Protein AF-A0A7C5ZFW2-F1 (afdb_monomer_lite)

Sequence (135 aa):
MTKGKEITLGVRFKGGATTVLTVPVPHPYWELHRLDPAVMQEIDRLLEHHTEAEIAAMLNARGLRTGYDLTFNAVGIQHALRRHGIKSRWQRLRECGLLTIEEMATLLHTSQTMIWYWRCHGVLQGEAYGARQFL

Radius of gyration: 24.36 Å; chains: 1; bounding box: 57×34×68 Å

Structure (mmCIF, N/CA/C/O backbone):
data_AF-A0A7C5ZFW2-F1
#
_entry.id   AF-A0A7C5ZFW2-F1
#
loop_
_atom_site.group_PDB
_atom_site.id
_atom_site.type_symbol
_atom_site.label_atom_id
_atom_site.label_alt_id
_atom_site.label_comp_id
_atom_site.label_asym_id
_atom_site.label_entity_id
_atom_site.label_seq_id
_atom_site.pdbx_PDB_ins_code
_atom_site.Cartn_x
_atom_site.Cartn_y
_atom_site.Cartn_z
_atom_site.occupancy
_atom_site.B_iso_or_equiv
_atom_site.auth_seq_id
_atom_site.auth_comp_id
_atom_site.auth_asym_id
_atom_site.auth_atom_id
_atom_site.pdbx_PDB_model_num
ATOM 1 N N . MET A 1 1 ? 0.965 -1.704 42.145 1.00 33.09 1 MET A N 1
ATOM 2 C CA . MET A 1 1 ? 0.107 -0.524 42.389 1.00 33.09 1 MET A CA 1
ATOM 3 C C . MET A 1 1 ? -0.997 -0.509 41.341 1.00 33.09 1 MET A C 1
ATOM 5 O O . MET A 1 1 ? -0.729 -0.236 40.178 1.00 33.09 1 MET A O 1
ATOM 9 N N . THR A 1 2 ? -2.204 -0.919 41.721 1.00 33.91 2 THR A N 1
ATOM 10 C CA . THR A 1 2 ? -3.346 -1.147 40.823 1.00 33.91 2 THR A CA 1
ATOM 11 C C . THR A 1 2 ? -4.080 0.180 40.604 1.00 33.91 2 THR A C 1
ATOM 13 O O . THR A 1 2 ? -4.643 0.733 41.542 1.00 33.91 2 THR A O 1
ATOM 16 N N . LYS A 1 3 ? -4.023 0.742 39.390 1.00 38.16 3 LYS A N 1
ATOM 17 C CA . LYS A 1 3 ? -4.716 1.996 39.041 1.00 38.16 3 LYS A CA 1
ATOM 18 C C . LYS A 1 3 ? -6.212 1.701 38.849 1.00 38.16 3 LYS A C 1
ATOM 20 O O . LYS A 1 3 ? -6.574 1.006 37.902 1.00 38.16 3 LYS A O 1
ATOM 25 N N . GLY A 1 4 ? -7.053 2.190 39.763 1.00 41.06 4 GLY A N 1
ATOM 26 C CA . GLY A 1 4 ? -8.516 2.077 39.698 1.00 41.06 4 GLY A CA 1
ATOM 27 C C . GLY A 1 4 ? -9.089 2.778 38.460 1.00 41.06 4 GLY A C 1
ATOM 28 O O . GLY A 1 4 ? -8.669 3.883 38.124 1.00 41.06 4 GLY A O 1
ATOM 29 N N . LYS A 1 5 ? -10.003 2.095 37.760 1.00 46.56 5 LYS A N 1
ATOM 30 C CA . LYS A 1 5 ? -10.537 2.409 36.420 1.00 46.56 5 LYS A CA 1
ATOM 31 C C . LYS A 1 5 ? -11.925 3.081 36.451 1.00 46.56 5 LYS A C 1
ATOM 33 O O . LYS A 1 5 ? -12.775 2.748 35.630 1.00 46.56 5 LYS A O 1
ATOM 38 N N . GLU A 1 6 ? -12.197 4.005 37.368 1.00 39.81 6 GLU A N 1
ATOM 39 C CA . GLU A 1 6 ? -13.552 4.573 37.498 1.00 39.81 6 GLU A CA 1
ATOM 40 C C . GLU A 1 6 ? -13.532 6.099 37.613 1.00 39.81 6 GLU A C 1
ATOM 42 O O . GLU A 1 6 ? -12.751 6.663 38.379 1.00 39.81 6 GLU A O 1
ATOM 47 N N . ILE A 1 7 ? -14.381 6.764 36.819 1.00 46.53 7 ILE A N 1
ATOM 48 C CA . ILE A 1 7 ? -14.629 8.207 36.895 1.00 46.53 7 ILE A CA 1
ATOM 49 C C . ILE A 1 7 ? -16.046 8.395 37.435 1.00 46.53 7 ILE A C 1
ATOM 51 O O . ILE A 1 7 ? -17.026 7.931 36.849 1.00 46.53 7 ILE A O 1
ATOM 55 N N . THR A 1 8 ? -16.150 9.098 38.556 1.00 42.78 8 THR A N 1
ATOM 56 C CA . THR A 1 8 ? -17.425 9.436 39.190 1.00 42.78 8 THR A CA 1
ATOM 57 C C . THR A 1 8 ? -17.919 10.775 38.647 1.00 42.78 8 THR A C 1
ATOM 59 O O . THR A 1 8 ? -17.304 11.812 38.894 1.00 42.78 8 THR A O 1
ATOM 62 N N . LEU A 1 9 ? -19.025 10.772 37.901 1.00 37.91 9 LEU A N 1
ATOM 63 C CA . LEU A 1 9 ? -19.656 11.973 37.351 1.00 37.91 9 LEU A CA 1
ATOM 64 C C . LEU A 1 9 ? -20.849 12.382 38.225 1.00 37.91 9 LEU A C 1
ATOM 66 O O . LEU A 1 9 ? -21.802 11.625 38.381 1.00 37.91 9 LEU A O 1
ATOM 70 N N . GLY A 1 10 ? -20.819 13.590 38.791 1.00 40.03 10 GLY A N 1
ATOM 71 C CA . GLY A 1 10 ? -21.962 14.176 39.497 1.00 40.03 10 GLY A CA 1
ATOM 72 C C . GLY A 1 10 ? -22.781 15.068 38.565 1.00 40.03 10 GLY A C 1
ATOM 73 O O . GLY A 1 10 ? -22.317 16.138 38.180 1.00 40.03 10 GLY A O 1
ATOM 74 N N . VAL A 1 11 ? -23.999 14.655 38.212 1.00 49.03 11 VAL A N 1
ATOM 75 C CA . VAL A 1 11 ? -24.925 15.443 37.385 1.00 49.03 11 VAL A CA 1
ATOM 76 C C . VAL A 1 11 ? -25.943 16.129 38.293 1.00 49.03 11 VAL A C 1
ATOM 78 O O . VAL A 1 11 ? -26.731 15.468 38.969 1.00 49.03 11 VAL A O 1
ATOM 81 N N . ARG A 1 12 ? -25.940 17.468 38.314 1.00 43.41 12 ARG A N 1
ATOM 82 C CA . ARG A 1 12 ? -26.914 18.281 39.058 1.00 43.41 12 ARG A CA 1
ATOM 83 C C . ARG A 1 12 ? -27.974 18.829 38.110 1.00 43.41 12 ARG A C 1
ATOM 85 O O . ARG A 1 12 ? -27.672 19.627 37.226 1.00 43.41 12 ARG A O 1
ATOM 92 N N . PHE A 1 13 ? -29.224 18.437 38.323 1.00 43.22 13 PHE A N 1
ATOM 93 C CA . PHE A 1 13 ? -30.363 18.921 37.547 1.00 43.22 13 PHE A CA 1
ATOM 94 C C . PHE A 1 13 ? -30.875 20.262 38.094 1.00 43.22 13 PHE A C 1
ATOM 96 O O . PHE A 1 13 ? -30.770 20.549 39.290 1.00 43.22 13 PHE A O 1
ATOM 103 N N . LYS A 1 14 ? -31.480 21.091 37.229 1.00 49.41 14 LYS A N 1
ATOM 104 C CA . LYS A 1 14 ? -32.011 22.425 37.588 1.00 49.41 14 LYS A CA 1
ATOM 105 C C . LYS A 1 14 ? -33.104 22.404 38.676 1.00 49.41 14 LYS A C 1
ATOM 107 O O . LYS A 1 14 ? -33.360 23.444 39.267 1.00 49.41 14 LYS A O 1
ATOM 112 N N . GLY A 1 15 ? -33.688 21.238 38.978 1.00 62.50 15 GLY A N 1
ATOM 113 C CA . GLY A 1 15 ? -34.645 21.016 40.073 1.00 62.50 15 GLY A CA 1
ATOM 114 C C . GLY A 1 15 ? -34.032 20.615 41.426 1.00 62.50 15 GLY A C 1
ATOM 115 O O . GLY A 1 15 ? -34.768 20.238 42.327 1.00 62.50 15 GLY A O 1
ATOM 116 N N . GLY A 1 16 ? -32.702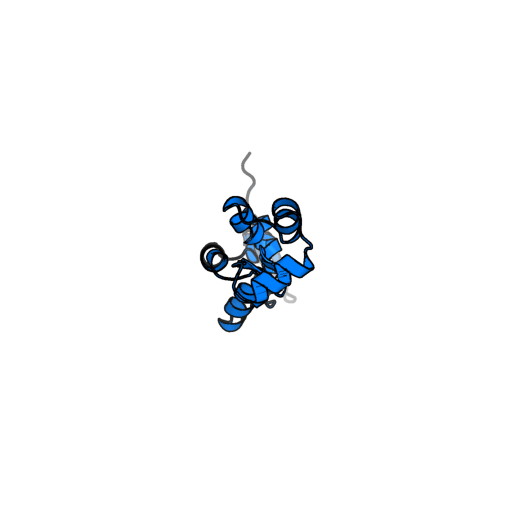 20.648 41.583 1.00 49.69 16 GLY A N 1
ATOM 117 C CA . GLY A 1 16 ? -32.023 20.395 42.865 1.00 49.69 16 GLY A CA 1
ATOM 118 C C . GLY A 1 16 ? -31.615 18.940 43.131 1.00 49.69 16 GLY A C 1
ATOM 119 O O . GLY A 1 16 ? -30.800 18.700 44.019 1.00 49.69 16 GLY A O 1
ATOM 120 N N . ALA A 1 17 ? -32.088 17.980 42.333 1.00 41.56 17 ALA A N 1
ATOM 121 C CA . ALA A 1 17 ? -31.625 16.596 42.397 1.00 41.56 17 ALA A CA 1
ATOM 122 C C . ALA A 1 17 ? -30.192 16.470 41.848 1.00 41.56 17 ALA A C 1
ATOM 124 O O . ALA A 1 17 ? -29.882 16.980 40.767 1.00 41.56 17 ALA A O 1
ATOM 125 N N . THR A 1 18 ? -29.321 15.788 42.594 1.00 41.56 18 THR A N 1
ATOM 126 C CA . THR A 1 18 ? -27.960 15.446 42.156 1.00 41.56 18 THR A CA 1
ATOM 127 C C . THR A 1 18 ? -27.856 13.934 42.037 1.00 41.56 18 THR A C 1
ATOM 129 O O . THR A 1 18 ? -28.049 13.225 43.022 1.00 41.56 18 THR A O 1
ATOM 132 N N . THR A 1 19 ? -27.557 13.443 40.838 1.00 42.66 19 THR A N 1
ATOM 133 C CA . THR A 1 19 ? -27.344 12.021 40.563 1.00 42.66 19 THR A CA 1
ATOM 134 C C . THR A 1 19 ? -25.860 11.791 40.339 1.00 42.66 19 THR A C 1
ATOM 136 O O . THR A 1 19 ? -25.239 12.454 39.510 1.00 42.66 19 THR A O 1
ATOM 139 N N . VAL A 1 20 ? -25.286 10.854 41.087 1.00 44.09 20 VAL A N 1
ATOM 140 C CA . VAL A 1 20 ? -23.897 10.431 40.920 1.00 44.09 20 VAL A CA 1
ATOM 141 C C . VAL A 1 20 ? -23.891 9.185 40.041 1.00 44.09 20 VAL A C 1
ATOM 143 O O . VAL A 1 20 ? -24.476 8.169 40.408 1.00 44.09 20 VAL A O 1
ATOM 146 N N . LEU A 1 21 ? -23.274 9.284 38.867 1.00 40.72 21 LEU A N 1
ATOM 147 C CA . LEU A 1 21 ? -23.142 8.209 37.893 1.00 40.72 21 LEU A CA 1
ATOM 148 C C . LEU A 1 21 ? -21.667 7.798 37.818 1.00 40.72 21 LEU A C 1
ATOM 150 O O . LEU A 1 21 ? -20.812 8.590 37.419 1.00 40.72 21 LEU A O 1
ATOM 154 N N . THR A 1 22 ? -21.362 6.561 38.198 1.00 38.34 22 THR A N 1
ATOM 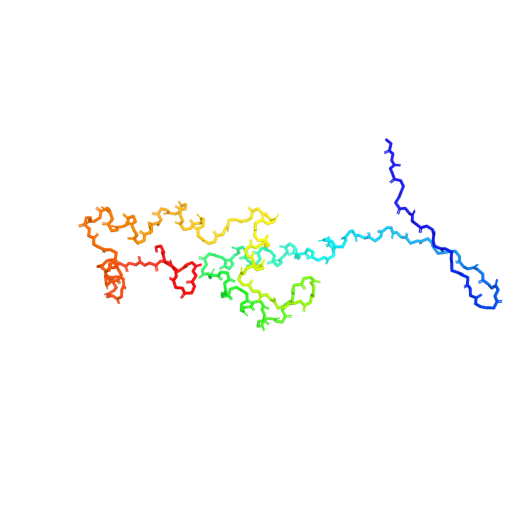155 C CA . THR A 1 22 ? -20.025 5.982 38.016 1.00 38.34 22 THR A CA 1
ATOM 156 C C . THR A 1 22 ? -19.946 5.407 36.608 1.00 38.34 22 THR A C 1
ATOM 158 O O . THR A 1 22 ? -20.674 4.471 36.282 1.00 38.34 22 THR A O 1
ATOM 161 N N . VAL A 1 23 ? -19.097 5.985 35.758 1.00 45.00 23 VAL A N 1
ATOM 162 C CA . VAL A 1 23 ? -18.909 5.542 34.369 1.00 45.00 23 VAL A CA 1
ATOM 163 C C . VAL A 1 23 ? -17.491 4.978 34.232 1.00 45.00 23 VAL A C 1
ATOM 165 O O . VAL A 1 23 ? -16.541 5.598 34.728 1.00 45.00 23 VAL A O 1
ATOM 168 N N . PRO A 1 24 ? -17.305 3.807 33.589 1.00 42.53 24 PRO A N 1
ATOM 169 C CA . PRO A 1 24 ? -15.968 3.304 33.299 1.00 42.53 24 PRO A CA 1
ATOM 170 C C . PRO A 1 24 ? -15.223 4.304 32.409 1.00 42.53 24 PRO A C 1
ATOM 172 O O . PRO A 1 24 ? -15.825 4.950 31.551 1.00 42.53 24 PRO A O 1
ATOM 175 N N . VAL A 1 25 ? -13.910 4.442 32.619 1.00 48.03 25 VAL A N 1
ATOM 176 C CA . VAL A 1 25 ? -13.067 5.351 31.824 1.00 48.03 25 VAL A CA 1
ATOM 177 C C . VAL A 1 25 ? -13.305 5.072 30.332 1.00 48.03 25 VAL A C 1
ATOM 179 O O . VAL A 1 25 ? -13.139 3.922 29.914 1.00 48.03 25 VAL A O 1
ATOM 182 N N . PRO A 1 26 ? -13.697 6.075 29.523 1.00 45.25 26 PRO A N 1
ATOM 183 C CA . PRO A 1 26 ? -13.878 5.870 28.095 1.00 45.25 26 PRO A CA 1
ATOM 184 C C . PRO A 1 26 ? -12.562 5.381 27.489 1.00 45.25 26 PRO A C 1
ATOM 186 O O . PRO A 1 26 ? -11.496 5.932 27.779 1.00 45.25 26 PRO A O 1
ATOM 189 N N . HIS A 1 27 ? -12.642 4.326 26.674 1.00 48.00 27 HIS A N 1
ATOM 190 C CA . HIS A 1 27 ? -11.491 3.821 25.931 1.00 48.00 27 HIS A CA 1
ATOM 191 C C . HIS A 1 27 ? -10.845 4.990 25.182 1.00 48.00 27 HIS A C 1
ATOM 193 O O . HIS A 1 27 ? -11.565 5.853 24.661 1.00 48.00 27 HIS A O 1
ATOM 199 N N . PRO A 1 28 ? -9.507 5.077 25.158 1.00 54.59 28 PRO A N 1
ATOM 200 C CA . PRO A 1 28 ? -8.846 6.182 24.503 1.00 54.59 28 PRO A CA 1
ATOM 201 C C . PRO A 1 28 ? -9.326 6.289 23.053 1.00 54.59 28 PRO A C 1
ATOM 203 O O . PRO A 1 28 ? -9.499 5.291 22.364 1.00 54.59 28 PRO A O 1
ATOM 206 N N . TYR A 1 29 ? -9.535 7.520 22.593 1.00 44.16 29 TYR A N 1
ATOM 207 C CA . TYR A 1 29 ? -10.147 7.844 21.300 1.00 44.16 29 TYR A CA 1
ATOM 208 C C . TYR A 1 29 ? -9.549 7.056 20.112 1.00 44.16 29 TYR A C 1
ATOM 210 O O . TYR A 1 29 ? -10.259 6.636 19.209 1.00 44.16 29 TYR A O 1
ATOM 218 N N . TRP A 1 30 ? -8.248 6.752 20.146 1.00 48.25 30 TRP A N 1
ATOM 219 C CA . TRP A 1 30 ? -7.564 5.954 19.120 1.00 48.25 30 TRP A CA 1
ATOM 220 C C . TRP A 1 30 ? -7.921 4.456 19.113 1.00 48.25 30 TRP A C 1
ATOM 222 O O . TRP A 1 30 ? -7.688 3.789 18.109 1.00 48.25 30 TRP A O 1
ATOM 232 N N . GLU A 1 31 ? -8.431 3.913 20.218 1.00 55.78 31 GLU A N 1
ATOM 233 C CA . GLU A 1 31 ? -8.847 2.514 20.362 1.00 55.78 31 GLU A CA 1
ATOM 234 C C . GLU A 1 31 ? -10.264 2.303 19.816 1.00 55.78 31 GLU A C 1
ATOM 236 O O . GLU A 1 31 ? -10.524 1.284 19.185 1.00 55.78 31 GLU A O 1
ATOM 241 N N . LEU A 1 32 ? -11.129 3.320 19.934 1.00 46.38 32 LEU A N 1
ATOM 242 C CA . LEU A 1 32 ? -12.455 3.364 19.302 1.00 46.38 32 LEU A CA 1
ATOM 243 C C . LEU A 1 32 ? -12.379 3.470 17.770 1.00 46.38 32 LEU A C 1
ATOM 245 O O . LEU A 1 32 ? -13.266 2.992 17.072 1.00 46.38 32 LEU A O 1
ATOM 249 N N . HIS A 1 33 ? -11.312 4.080 17.247 1.00 54.06 33 HIS A N 1
ATOM 250 C CA . HIS A 1 33 ? -11.082 4.243 15.808 1.00 54.06 33 HIS A CA 1
ATOM 251 C C . HIS A 1 33 ? -10.104 3.217 15.219 1.00 54.06 33 HIS A C 1
ATOM 253 O O . HIS A 1 33 ? -9.681 3.346 14.065 1.00 54.06 33 HIS A O 1
ATOM 259 N N . ARG A 1 34 ? -9.718 2.207 16.005 1.00 64.81 34 ARG A N 1
ATOM 260 C CA . ARG A 1 34 ? -8.880 1.105 15.538 1.00 64.81 34 ARG A CA 1
ATOM 261 C C . ARG A 1 34 ? -9.700 0.251 14.573 1.00 64.81 34 ARG A C 1
ATOM 263 O O . ARG A 1 34 ? -10.812 -0.149 14.896 1.00 64.81 34 ARG A O 1
ATOM 270 N N . LEU A 1 35 ? -9.148 -0.017 13.390 1.00 66.81 35 LEU A N 1
ATOM 271 C CA . LEU A 1 35 ? -9.754 -0.964 12.457 1.00 66.81 35 LEU A CA 1
ATOM 272 C C . LEU A 1 35 ? -9.889 -2.318 13.149 1.00 66.81 35 LEU A C 1
ATOM 274 O O . LEU A 1 35 ? -8.935 -2.785 13.781 1.00 66.81 35 LEU A O 1
ATOM 278 N N . ASP A 1 36 ? -11.076 -2.912 13.033 1.00 70.19 36 ASP A N 1
ATOM 279 C CA . ASP A 1 36 ? -11.344 -4.253 13.537 1.00 70.19 36 ASP A CA 1
ATOM 280 C C . ASP A 1 36 ? -10.246 -5.201 13.014 1.00 70.19 36 ASP A C 1
ATOM 282 O O . ASP A 1 36 ? -9.946 -5.179 11.812 1.00 70.19 36 ASP A O 1
ATOM 286 N N . PRO A 1 37 ? -9.603 -6.004 13.881 1.00 70.81 37 PRO A N 1
ATOM 287 C CA . PRO A 1 37 ? -8.639 -7.014 13.461 1.00 70.81 37 PRO A CA 1
ATOM 288 C C . PRO A 1 37 ? -9.115 -7.878 12.283 1.00 70.81 37 PRO A C 1
ATOM 290 O O . PRO A 1 37 ? -8.301 -8.206 11.422 1.00 70.81 37 PRO A O 1
ATOM 293 N N . ALA A 1 38 ? -10.414 -8.182 12.189 1.00 70.31 38 ALA A N 1
ATOM 294 C CA . ALA A 1 38 ? -10.989 -8.915 11.063 1.00 70.31 38 ALA A CA 1
ATOM 295 C C . ALA A 1 38 ? -10.894 -8.134 9.739 1.00 70.31 38 ALA A C 1
ATOM 297 O O . ALA A 1 38 ? -10.556 -8.700 8.699 1.00 70.31 38 ALA A O 1
ATOM 298 N N . VAL A 1 39 ? -11.124 -6.816 9.771 1.00 73.25 39 VAL A N 1
ATOM 299 C CA . VAL A 1 39 ? -10.957 -5.940 8.599 1.00 73.25 39 VAL A CA 1
ATOM 300 C C . VAL A 1 39 ? -9.485 -5.857 8.206 1.00 73.25 39 VAL A C 1
ATOM 302 O O . VAL A 1 39 ? -9.166 -5.905 7.021 1.00 73.25 39 VAL A O 1
ATOM 305 N N . MET A 1 40 ? -8.576 -5.788 9.183 1.00 76.38 40 MET A N 1
ATOM 306 C CA . MET A 1 40 ? -7.137 -5.798 8.907 1.00 76.38 40 MET A CA 1
ATOM 307 C C . MET A 1 40 ? -6.667 -7.116 8.284 1.00 76.38 40 MET A C 1
ATOM 309 O O . MET A 1 40 ? -5.825 -7.080 7.394 1.00 76.38 40 MET A O 1
ATOM 313 N N . GLN A 1 41 ? -7.222 -8.256 8.699 1.00 77.56 41 GLN A N 1
ATOM 314 C CA . GLN A 1 41 ? -6.911 -9.559 8.109 1.00 77.56 41 GLN A CA 1
ATOM 315 C C . GLN A 1 41 ? -7.425 -9.679 6.666 1.00 77.56 41 GLN A C 1
ATOM 317 O O . GLN A 1 41 ? -6.736 -10.216 5.802 1.00 77.56 41 GLN A O 1
ATOM 322 N N . GLU A 1 42 ? -8.603 -9.131 6.368 1.00 79.38 42 GLU A N 1
ATOM 323 C CA . GLU A 1 42 ? -9.096 -9.079 4.987 1.00 79.38 42 GLU A CA 1
ATOM 324 C C . GLU A 1 42 ? -8.248 -8.131 4.123 1.00 79.38 42 GLU A C 1
ATOM 326 O O . GLU A 1 42 ? -7.920 -8.472 2.989 1.00 79.38 42 GLU A O 1
ATOM 331 N N . ILE A 1 43 ? -7.825 -6.974 4.650 1.00 80.38 43 ILE A N 1
ATOM 332 C CA . ILE A 1 43 ? -6.872 -6.087 3.959 1.00 80.38 43 ILE A CA 1
ATOM 333 C C . ILE A 1 43 ? -5.562 -6.832 3.666 1.00 80.38 43 ILE A C 1
ATOM 335 O O . ILE A 1 43 ? -5.033 -6.724 2.561 1.00 80.38 43 ILE A O 1
ATOM 339 N N . ASP A 1 44 ? -5.056 -7.597 4.634 1.00 81.94 44 ASP A N 1
ATOM 340 C CA . ASP A 1 44 ? -3.825 -8.378 4.510 1.00 81.94 44 ASP A CA 1
ATOM 341 C C . ASP A 1 44 ? -3.894 -9.403 3.370 1.00 81.94 44 ASP A C 1
ATOM 343 O O . ASP A 1 44 ? -2.955 -9.507 2.575 1.00 81.94 44 ASP A O 1
ATOM 347 N N . ARG A 1 45 ? -5.040 -10.084 3.236 1.00 82.75 45 ARG A N 1
ATOM 348 C CA . ARG A 1 45 ? -5.326 -11.013 2.136 1.00 82.75 45 ARG A CA 1
ATOM 349 C C . ARG A 1 45 ? -5.444 -10.298 0.793 1.00 82.75 45 ARG A C 1
ATOM 351 O O . ARG A 1 45 ? -4.896 -10.748 -0.207 1.00 82.75 45 ARG A O 1
ATOM 358 N N . LEU A 1 46 ? -6.148 -9.167 0.753 1.00 82.88 46 LEU A N 1
ATOM 359 C CA . LEU A 1 46 ? -6.342 -8.416 -0.488 1.00 82.88 46 LEU A CA 1
ATOM 360 C C . LEU A 1 46 ? -5.029 -7.824 -1.022 1.00 82.88 46 LEU A C 1
ATOM 362 O O . LEU A 1 46 ? -4.877 -7.709 -2.235 1.00 82.88 46 LEU A O 1
ATOM 366 N N . LEU A 1 47 ? -4.062 -7.507 -0.155 1.00 83.88 47 LEU A N 1
ATOM 367 C CA . LEU A 1 47 ? -2.749 -6.979 -0.552 1.00 83.88 47 LEU A CA 1
ATOM 368 C C . LEU A 1 47 ? -1.930 -7.919 -1.444 1.00 83.88 47 LEU A C 1
ATOM 370 O O . LEU A 1 47 ? -1.028 -7.446 -2.141 1.00 83.88 47 LEU A O 1
ATOM 374 N N . GLU A 1 48 ? -2.229 -9.221 -1.455 1.00 81.75 48 GLU A N 1
ATOM 375 C CA . GLU A 1 48 ? -1.558 -10.193 -2.329 1.00 81.75 48 GLU A CA 1
ATOM 376 C C . GLU A 1 48 ? -1.854 -9.950 -3.810 1.00 81.75 48 GLU A C 1
ATOM 378 O O . GLU A 1 48 ? -0.973 -10.125 -4.653 1.00 81.75 48 GLU A O 1
ATOM 383 N N . HIS A 1 49 ? -3.043 -9.439 -4.139 1.00 81.31 49 HIS A N 1
ATOM 384 C CA . HIS A 1 49 ? -3.479 -9.251 -5.530 1.00 81.31 49 HIS A CA 1
ATOM 385 C C . HIS A 1 49 ? -3.910 -7.825 -5.871 1.00 81.31 49 HIS A C 1
ATOM 387 O O . HIS A 1 49 ? -4.001 -7.488 -7.048 1.00 81.31 49 HIS A O 1
ATOM 393 N N . HIS A 1 50 ? -4.142 -6.981 -4.868 1.00 82.81 50 HIS A N 1
ATOM 394 C CA . HIS A 1 50 ? -4.677 -5.640 -5.052 1.00 82.81 50 HIS A CA 1
ATOM 395 C C . HIS A 1 50 ? -3.766 -4.576 -4.452 1.00 82.81 50 HIS A C 1
ATOM 397 O O . HIS A 1 50 ? -3.142 -4.754 -3.405 1.00 82.81 50 HIS A O 1
ATOM 403 N N . THR A 1 51 ? -3.719 -3.433 -5.123 1.00 87.56 51 THR A N 1
ATOM 404 C CA . THR A 1 51 ? -3.049 -2.225 -4.637 1.00 87.56 51 THR A CA 1
ATOM 405 C C . THR A 1 51 ? -3.826 -1.593 -3.484 1.00 87.56 51 THR A C 1
ATOM 407 O O . THR A 1 51 ? -5.039 -1.762 -3.361 1.00 87.56 51 THR A O 1
ATOM 410 N N . GLU A 1 52 ? -3.169 -0.784 -2.651 1.00 83.88 52 GLU A 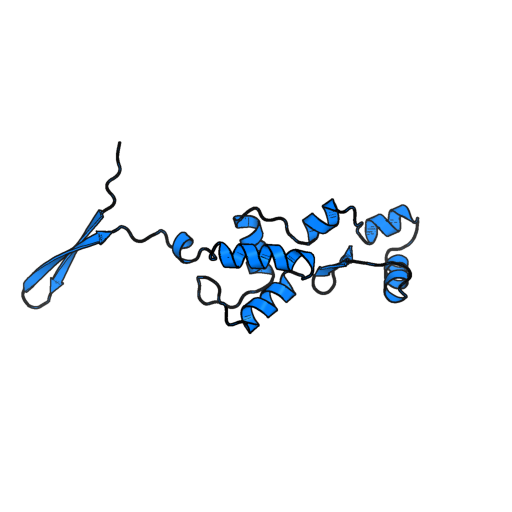N 1
ATOM 411 C CA . GLU A 1 52 ? -3.838 -0.108 -1.530 1.00 83.88 52 GLU A CA 1
ATOM 412 C C . GLU A 1 52 ? -4.989 0.805 -1.998 1.00 83.88 52 GLU A C 1
ATOM 414 O O . GLU A 1 52 ? -5.964 1.007 -1.271 1.00 83.88 52 GLU A O 1
ATOM 419 N N . ALA A 1 53 ? -4.898 1.341 -3.220 1.00 85.44 53 ALA A N 1
ATOM 420 C CA . ALA A 1 53 ? -5.953 2.139 -3.838 1.00 85.44 53 ALA A CA 1
ATOM 421 C C . ALA A 1 53 ? -7.178 1.294 -4.223 1.00 85.44 53 ALA A C 1
ATOM 423 O O . ALA A 1 53 ? -8.309 1.700 -3.955 1.00 85.44 53 ALA A O 1
ATOM 424 N N . GLU A 1 54 ? -6.964 0.116 -4.808 1.00 86.00 54 GLU A N 1
ATOM 425 C CA . GLU A 1 54 ? -8.040 -0.822 -5.145 1.00 86.00 54 GLU A CA 1
ATOM 426 C C . GLU A 1 54 ? -8.698 -1.378 -3.885 1.00 86.00 54 GLU A C 1
ATOM 428 O O . GLU A 1 54 ? -9.922 -1.415 -3.804 1.00 86.00 54 GLU A O 1
ATOM 433 N N . ILE A 1 55 ? -7.909 -1.710 -2.861 1.00 83.75 55 ILE A N 1
ATOM 434 C CA . ILE A 1 55 ? -8.426 -2.141 -1.559 1.00 83.75 55 ILE A CA 1
ATOM 435 C C . ILE A 1 55 ? -9.309 -1.050 -0.955 1.00 83.75 55 ILE A C 1
ATOM 437 O O . ILE A 1 55 ? -10.425 -1.332 -0.523 1.00 83.75 55 ILE A O 1
ATOM 441 N N . ALA A 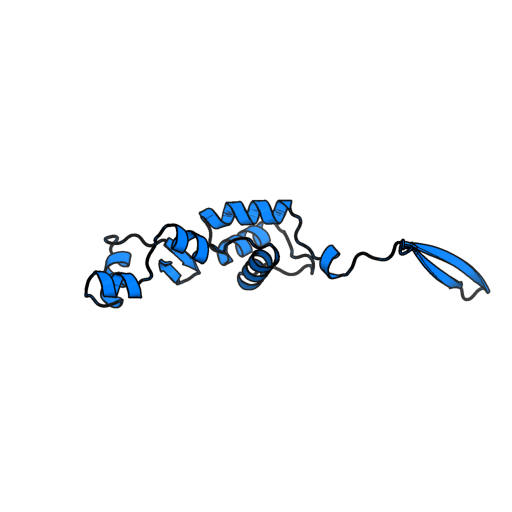1 56 ? -8.860 0.208 -0.969 1.00 83.75 56 ALA A N 1
ATOM 442 C CA . ALA A 1 56 ? -9.675 1.324 -0.499 1.00 83.75 56 ALA A CA 1
ATOM 443 C C . ALA A 1 56 ? -11.001 1.432 -1.273 1.00 83.75 56 ALA A C 1
ATOM 445 O O . ALA A 1 56 ? -12.057 1.605 -0.662 1.00 83.75 56 ALA A O 1
ATOM 446 N N . ALA A 1 57 ? -10.971 1.281 -2.601 1.00 82.94 57 ALA A N 1
ATOM 447 C CA . ALA A 1 57 ? -12.175 1.281 -3.428 1.00 82.94 57 ALA A CA 1
ATOM 448 C C . ALA A 1 57 ? -13.112 0.106 -3.094 1.00 82.94 57 ALA A C 1
ATOM 450 O O . ALA A 1 57 ? -14.314 0.314 -2.939 1.00 82.94 57 ALA A O 1
ATOM 451 N N . MET A 1 58 ? -12.575 -1.103 -2.908 1.00 81.38 58 MET A N 1
ATOM 452 C CA . MET A 1 58 ? -13.341 -2.296 -2.533 1.00 81.38 58 MET A CA 1
ATOM 453 C C . MET A 1 58 ? -13.997 -2.149 -1.158 1.00 81.38 58 MET A C 1
ATOM 455 O O . MET A 1 58 ? -15.169 -2.485 -1.001 1.00 81.38 58 MET A O 1
ATOM 459 N N . LEU A 1 59 ? -13.275 -1.624 -0.165 1.00 80.31 59 LEU A N 1
ATOM 460 C CA . LEU A 1 59 ? -13.818 -1.384 1.174 1.00 80.31 59 LEU A CA 1
ATOM 461 C C . LEU A 1 59 ? -14.934 -0.333 1.144 1.00 80.31 59 LEU A C 1
ATOM 463 O O . LEU A 1 59 ? -15.998 -0.558 1.719 1.00 80.31 59 LEU A O 1
ATOM 467 N N . ASN A 1 60 ? -14.734 0.764 0.408 1.00 81.88 60 ASN A N 1
ATOM 468 C CA . ASN A 1 60 ? -15.762 1.788 0.222 1.00 81.88 60 ASN A CA 1
ATOM 469 C C . ASN A 1 60 ? -17.002 1.233 -0.503 1.00 81.88 60 ASN A C 1
ATOM 471 O O . ASN A 1 60 ? -18.124 1.549 -0.116 1.00 81.88 60 ASN A O 1
ATOM 475 N N . ALA A 1 61 ? -16.816 0.384 -1.521 1.00 76.56 61 ALA A N 1
ATOM 476 C CA . ALA A 1 61 ? -17.910 -0.259 -2.252 1.00 76.56 61 ALA A CA 1
ATOM 477 C C . ALA A 1 61 ? -18.709 -1.241 -1.377 1.00 76.56 61 ALA A C 1
ATOM 479 O O . ALA A 1 61 ? -19.919 -1.367 -1.538 1.00 76.56 61 ALA A O 1
ATOM 480 N N . ARG A 1 62 ? -18.052 -1.891 -0.407 1.00 76.06 62 ARG A N 1
ATOM 481 C CA . ARG A 1 62 ? -18.695 -2.729 0.623 1.00 76.06 62 ARG A CA 1
ATOM 482 C C . ARG A 1 62 ? -19.402 -1.908 1.715 1.00 76.06 62 ARG A C 1
ATOM 484 O O . ARG A 1 62 ? -19.949 -2.491 2.645 1.00 76.06 62 ARG A O 1
ATOM 491 N N . GLY A 1 63 ? -19.382 -0.575 1.629 1.00 74.25 63 GLY A N 1
ATOM 492 C CA . GLY A 1 63 ? -19.984 0.321 2.618 1.00 74.25 63 GLY A CA 1
ATOM 493 C C . GLY A 1 63 ? -19.196 0.426 3.925 1.00 74.25 63 GLY A C 1
ATOM 494 O O . GLY A 1 63 ? -19.690 1.013 4.885 1.00 74.25 63 GLY A O 1
ATOM 495 N N . LEU A 1 64 ? -17.977 -0.120 3.975 1.00 72.06 64 LEU A N 1
ATOM 496 C CA . LEU A 1 64 ? -17.120 -0.023 5.149 1.00 72.06 64 LEU A CA 1
ATOM 497 C C . LEU A 1 64 ? -16.531 1.385 5.238 1.00 72.06 64 LEU A C 1
ATOM 499 O O . LEU A 1 64 ? -16.100 1.972 4.242 1.00 72.06 64 LEU A O 1
ATOM 503 N N . ARG A 1 65 ? -16.482 1.914 6.459 1.00 71.75 65 ARG A N 1
ATOM 504 C CA . ARG A 1 65 ? -15.905 3.221 6.777 1.00 71.75 65 ARG A CA 1
ATOM 505 C C . ARG A 1 65 ? -14.738 3.056 7.735 1.00 71.75 65 ARG A C 1
ATOM 507 O O . ARG A 1 65 ? -14.612 2.051 8.434 1.00 71.75 65 ARG A O 1
ATOM 514 N N . THR A 1 66 ? -13.864 4.053 7.754 1.00 68.88 66 THR A N 1
ATOM 515 C CA . THR A 1 66 ? -12.835 4.151 8.793 1.00 68.88 66 THR A CA 1
ATOM 516 C C . THR A 1 66 ? -13.497 4.387 10.153 1.00 68.88 66 THR A C 1
ATOM 518 O O . THR A 1 66 ? -14.653 4.799 10.221 1.00 68.88 66 THR A O 1
ATOM 521 N N . GLY A 1 67 ? -12.755 4.208 11.250 1.00 64.19 67 GLY A N 1
ATOM 522 C CA . GLY A 1 67 ? -13.274 4.513 12.586 1.00 64.19 67 GLY A CA 1
ATOM 523 C C . GLY A 1 67 ? -13.801 5.949 12.736 1.00 64.19 67 GLY A C 1
ATOM 524 O O . GLY A 1 67 ? -14.656 6.189 13.578 1.00 64.19 67 GLY A O 1
ATOM 525 N N . TYR A 1 68 ? -13.326 6.885 11.909 1.00 65.94 68 TYR A N 1
ATOM 526 C CA . TYR A 1 68 ? -13.760 8.285 11.861 1.00 65.94 68 TYR A CA 1
ATOM 527 C C . TYR A 1 68 ? -14.982 8.533 10.960 1.00 65.94 68 TYR A C 1
ATOM 529 O O . TYR A 1 68 ? -15.266 9.681 10.636 1.00 65.94 68 TYR A O 1
ATOM 537 N N . ASP A 1 69 ? -15.656 7.476 10.501 1.00 69.44 69 ASP A N 1
ATOM 538 C CA . ASP A 1 69 ? -16.746 7.525 9.514 1.00 69.44 69 ASP A CA 1
ATOM 539 C C . ASP A 1 69 ? -16.335 8.117 8.144 1.00 69.44 69 ASP A C 1
ATOM 541 O O . ASP A 1 69 ? -17.149 8.499 7.307 1.00 69.44 69 ASP A O 1
ATOM 545 N N . LEU A 1 70 ? -15.028 8.167 7.872 1.00 75.38 70 LEU A N 1
ATOM 546 C CA . LEU A 1 70 ? -14.484 8.646 6.600 1.00 75.38 70 LEU A CA 1
ATOM 547 C C . LEU A 1 70 ? -14.349 7.505 5.586 1.00 75.38 70 LEU A C 1
ATOM 549 O O . LEU A 1 70 ? -14.163 6.341 5.955 1.00 75.38 70 LEU A O 1
ATOM 553 N N . THR A 1 71 ? -14.372 7.856 4.297 1.00 78.19 71 THR A N 1
ATOM 554 C CA . THR A 1 71 ? -13.979 6.969 3.190 1.00 78.19 71 THR A CA 1
ATOM 555 C C . THR A 1 71 ? -12.538 6.498 3.340 1.00 78.19 71 THR A C 1
ATOM 557 O O . THR A 1 71 ? -11.654 7.286 3.684 1.00 78.19 71 THR A O 1
ATOM 560 N N . PHE A 1 72 ? -12.276 5.250 2.967 1.00 78.25 72 PHE A N 1
ATOM 561 C CA . PHE A 1 72 ? -10.918 4.762 2.784 1.00 78.25 72 PHE A CA 1
ATOM 562 C C . PHE A 1 72 ? -10.258 5.432 1.579 1.00 78.25 72 PHE A C 1
ATOM 564 O O . PHE A 1 72 ? -10.867 5.603 0.523 1.00 78.25 72 PHE A O 1
ATOM 571 N N . ASN A 1 73 ? -8.984 5.772 1.732 1.00 83.25 73 ASN A N 1
ATOM 572 C CA . ASN A 1 73 ? -8.097 6.189 0.654 1.00 83.25 73 ASN A CA 1
ATOM 573 C C . ASN A 1 73 ? -6.783 5.395 0.749 1.00 83.25 73 ASN A C 1
ATOM 575 O O . ASN A 1 73 ? -6.469 4.822 1.794 1.00 83.25 73 ASN A O 1
ATOM 579 N N . ALA A 1 74 ? -6.002 5.361 -0.334 1.00 83.00 74 ALA A N 1
ATOM 580 C CA . ALA A 1 74 ? -4.749 4.597 -0.376 1.00 83.00 74 ALA A CA 1
ATOM 581 C C . ALA A 1 74 ? -3.775 5.003 0.748 1.00 83.00 74 ALA A C 1
ATOM 583 O O . ALA A 1 74 ? -3.153 4.154 1.380 1.00 83.00 74 ALA A O 1
ATOM 584 N N . VAL A 1 75 ? -3.694 6.305 1.043 1.00 83.12 75 VAL A N 1
ATOM 585 C CA . VAL A 1 75 ? -2.844 6.857 2.110 1.00 83.12 75 VAL A CA 1
ATOM 586 C C . VAL A 1 75 ? -3.281 6.343 3.486 1.00 83.12 75 VAL A C 1
ATOM 588 O O . VAL A 1 75 ? -2.452 5.903 4.276 1.00 83.12 75 VAL A O 1
ATOM 591 N N . GLY A 1 76 ? -4.582 6.331 3.766 1.00 79.56 76 GLY A N 1
ATOM 592 C CA . GLY A 1 76 ? -5.161 5.828 5.008 1.00 79.56 76 GLY A CA 1
ATOM 593 C C . GLY A 1 76 ? -4.919 4.335 5.193 1.00 79.56 76 GLY A C 1
ATOM 594 O O . GLY A 1 76 ? -4.555 3.916 6.291 1.00 79.56 76 GLY A O 1
ATOM 595 N N . ILE A 1 77 ? -5.018 3.546 4.117 1.00 81.50 77 ILE A N 1
ATOM 596 C CA . ILE A 1 77 ? -4.645 2.126 4.134 1.00 81.50 77 ILE A CA 1
ATOM 597 C C . ILE A 1 77 ? -3.153 1.967 4.440 1.00 81.50 77 ILE A C 1
ATOM 599 O O . ILE A 1 77 ? -2.804 1.228 5.354 1.00 81.50 77 ILE A O 1
ATOM 603 N N . GLN A 1 78 ? -2.261 2.714 3.782 1.00 83.69 78 GLN A N 1
ATOM 604 C CA . GLN A 1 78 ? -0.824 2.669 4.091 1.00 83.69 78 GLN A CA 1
ATOM 605 C C . GLN A 1 78 ? -0.520 3.044 5.549 1.00 83.69 78 GLN A C 1
ATOM 607 O O . GLN A 1 78 ? 0.310 2.400 6.194 1.00 83.69 78 GLN A O 1
ATOM 612 N N . HIS A 1 79 ? -1.197 4.056 6.095 1.00 81.50 79 HIS A N 1
ATOM 613 C CA . HIS A 1 79 ? -1.073 4.421 7.506 1.00 81.50 79 HIS A CA 1
ATOM 614 C C . HIS A 1 79 ? -1.557 3.305 8.437 1.00 81.50 79 HIS A C 1
ATOM 616 O O . HIS A 1 79 ? -0.887 3.017 9.432 1.00 81.50 79 HIS A O 1
ATOM 622 N N . ALA A 1 80 ? -2.677 2.656 8.111 1.00 78.75 80 ALA A N 1
ATOM 623 C CA . ALA A 1 80 ? -3.186 1.515 8.863 1.00 78.75 80 ALA A CA 1
ATOM 624 C C . ALA A 1 80 ? -2.187 0.347 8.843 1.00 78.75 80 ALA A C 1
ATOM 626 O O . ALA A 1 80 ? -1.829 -0.168 9.900 1.00 78.75 80 ALA A O 1
ATOM 627 N N . LEU A 1 81 ? -1.647 -0.003 7.674 1.00 81.94 81 LEU A N 1
ATOM 628 C CA . LEU A 1 81 ? -0.643 -1.061 7.532 1.00 81.94 81 LEU A CA 1
ATOM 629 C C . LEU A 1 81 ? 0.602 -0.785 8.376 1.00 81.94 81 LEU A C 1
ATOM 631 O O . LEU A 1 81 ? 1.001 -1.632 9.173 1.00 81.94 81 LEU A O 1
ATOM 635 N N . ARG A 1 82 ? 1.154 0.433 8.292 1.00 81.62 82 ARG A N 1
ATOM 636 C CA . ARG A 1 82 ? 2.314 0.846 9.101 1.00 81.62 82 ARG A CA 1
ATOM 637 C C . ARG A 1 82 ? 2.034 0.762 10.597 1.00 81.62 82 ARG A C 1
ATOM 639 O O . ARG A 1 82 ? 2.880 0.290 11.347 1.00 81.62 82 ARG A O 1
ATOM 646 N N . ARG A 1 83 ? 0.849 1.196 11.038 1.00 77.62 83 ARG A N 1
ATOM 647 C CA . ARG A 1 83 ? 0.453 1.153 12.454 1.00 77.62 83 ARG A CA 1
ATOM 648 C C . ARG A 1 83 ? 0.296 -0.276 12.975 1.00 77.62 83 ARG A C 1
ATOM 650 O O . ARG A 1 83 ? 0.580 -0.524 14.142 1.00 77.62 83 ARG A O 1
ATOM 657 N N . HIS A 1 84 ? -0.160 -1.189 12.124 1.00 75.62 84 HIS A N 1
ATOM 658 C CA . HIS A 1 84 ? -0.344 -2.600 12.457 1.00 75.62 84 HIS A CA 1
ATOM 659 C C . HIS A 1 84 ? 0.894 -3.465 12.164 1.00 75.62 84 HIS A C 1
ATOM 661 O O . HIS A 1 84 ? 0.864 -4.660 12.437 1.00 75.62 84 HIS A O 1
ATOM 667 N N . GLY A 1 85 ? 1.981 -2.884 11.640 1.00 79.31 85 GLY A N 1
ATOM 668 C CA . GLY A 1 85 ? 3.205 -3.615 11.301 1.00 79.31 85 GLY A CA 1
ATOM 669 C C . GLY A 1 85 ? 3.052 -4.577 10.118 1.00 79.31 85 GLY A C 1
ATOM 670 O O . GLY A 1 85 ? 3.858 -5.490 9.968 1.00 79.31 85 GLY A O 1
ATOM 671 N N . ILE A 1 86 ? 2.025 -4.390 9.286 1.00 82.62 86 ILE A N 1
ATOM 672 C CA . ILE A 1 86 ? 1.776 -5.223 8.108 1.00 82.62 86 ILE A CA 1
ATOM 673 C C . ILE A 1 86 ? 2.586 -4.676 6.933 1.00 82.62 86 ILE A C 1
ATOM 675 O O . ILE A 1 86 ? 2.608 -3.467 6.684 1.00 82.62 86 ILE A O 1
ATOM 679 N N . LYS A 1 87 ? 3.239 -5.576 6.193 1.00 84.88 87 LYS A N 1
ATOM 680 C CA . LYS A 1 87 ? 4.041 -5.212 5.021 1.00 84.88 87 LYS A CA 1
ATOM 681 C C . LYS A 1 87 ? 3.150 -4.698 3.895 1.00 84.88 87 LYS A C 1
ATOM 683 O O . LYS A 1 87 ? 2.172 -5.362 3.537 1.00 84.88 87 LYS A O 1
ATOM 688 N N . SER A 1 88 ? 3.518 -3.554 3.319 1.00 85.12 88 SER A N 1
ATOM 689 C CA . SER A 1 88 ? 2.841 -3.009 2.137 1.00 85.12 88 SER A CA 1
ATOM 690 C C . SER A 1 88 ? 3.067 -3.890 0.911 1.00 85.12 88 SER A C 1
ATOM 692 O O . SER A 1 88 ? 3.997 -4.703 0.879 1.00 85.12 88 SER A O 1
ATOM 694 N N . ARG A 1 89 ? 2.257 -3.699 -0.135 1.00 84.50 89 ARG A N 1
ATOM 695 C CA . ARG A 1 89 ? 2.412 -4.463 -1.379 1.00 84.50 89 ARG A CA 1
ATOM 696 C C . ARG A 1 89 ? 3.796 -4.266 -1.993 1.00 84.50 89 ARG A C 1
ATOM 698 O O . ARG A 1 89 ? 4.438 -5.235 -2.382 1.00 84.50 89 ARG A O 1
ATOM 705 N N . TRP A 1 90 ? 4.295 -3.029 -1.985 1.00 85.94 90 TRP A N 1
ATOM 706 C CA . TRP A 1 90 ? 5.656 -2.720 -2.428 1.00 85.94 90 TRP A CA 1
ATOM 707 C C . TRP A 1 90 ? 6.709 -3.544 -1.674 1.00 85.94 90 TRP A C 1
ATOM 709 O O . TRP A 1 90 ? 7.563 -4.159 -2.301 1.00 85.94 90 TRP A O 1
ATOM 719 N N . GLN A 1 91 ? 6.626 -3.618 -0.340 1.00 86.88 91 GLN A N 1
ATOM 720 C CA . GLN A 1 91 ? 7.579 -4.400 0.457 1.00 86.88 91 GLN A CA 1
ATOM 721 C C . GLN A 1 91 ? 7.515 -5.893 0.123 1.00 86.88 91 GLN A C 1
ATOM 723 O O . GLN A 1 91 ? 8.559 -6.518 -0.024 1.00 86.88 91 GLN A O 1
ATOM 728 N N . ARG A 1 92 ? 6.312 -6.455 -0.052 1.00 87.12 92 ARG A N 1
ATOM 729 C CA . ARG A 1 92 ? 6.139 -7.869 -0.423 1.00 87.12 92 ARG A CA 1
ATOM 730 C C . ARG A 1 92 ? 6.757 -8.183 -1.780 1.00 87.12 92 ARG A C 1
ATOM 732 O O . ARG A 1 92 ? 7.527 -9.125 -1.890 1.00 87.12 92 ARG A O 1
ATOM 739 N N . LEU A 1 93 ? 6.478 -7.365 -2.793 1.00 87.00 93 LEU A N 1
ATOM 740 C CA . LEU A 1 93 ? 7.029 -7.556 -4.138 1.00 87.00 93 LEU A CA 1
ATOM 741 C C . LEU A 1 93 ? 8.560 -7.430 -4.153 1.00 87.00 93 LEU A C 1
ATOM 743 O O . LEU A 1 93 ? 9.237 -8.195 -4.837 1.00 87.00 93 LEU A O 1
ATOM 747 N N . ARG A 1 94 ? 9.118 -6.518 -3.349 1.00 89.88 94 ARG A N 1
ATOM 748 C CA . ARG A 1 94 ? 10.571 -6.411 -3.160 1.00 89.88 94 ARG A CA 1
ATOM 749 C C . ARG A 1 94 ? 11.170 -7.649 -2.505 1.00 89.88 94 ARG A C 1
ATOM 751 O O . ARG A 1 94 ? 12.227 -8.099 -2.930 1.00 89.88 94 ARG A O 1
ATOM 758 N N . GLU A 1 95 ? 10.502 -8.217 -1.506 1.00 87.81 95 GLU A N 1
ATOM 759 C CA . GLU A 1 95 ? 10.928 -9.469 -0.868 1.00 87.81 95 GLU A CA 1
ATOM 760 C C . GLU A 1 95 ? 10.812 -10.678 -1.805 1.00 87.81 95 GLU A C 1
ATOM 762 O O . GLU A 1 95 ? 11.633 -11.588 -1.725 1.00 87.81 95 GLU A O 1
ATOM 767 N N . CYS A 1 96 ? 9.859 -10.663 -2.740 1.00 85.00 96 CYS A N 1
ATOM 768 C CA . CYS A 1 96 ? 9.765 -11.643 -3.824 1.00 85.00 96 CYS A CA 1
ATOM 769 C C . CYS A 1 96 ? 10.868 -11.488 -4.889 1.00 85.00 96 CYS A C 1
ATOM 771 O O . CYS A 1 96 ? 10.938 -12.301 -5.808 1.00 85.00 96 CYS A O 1
ATOM 773 N N . GLY A 1 97 ? 11.726 -10.467 -4.784 1.00 87.06 97 GLY A N 1
ATOM 774 C CA . GLY A 1 97 ? 12.841 -10.238 -5.702 1.00 87.06 97 GLY A CA 1
ATOM 775 C C . GLY A 1 97 ? 12.475 -9.471 -6.972 1.00 87.06 97 GLY A C 1
ATOM 776 O O . GLY A 1 97 ? 13.285 -9.439 -7.897 1.00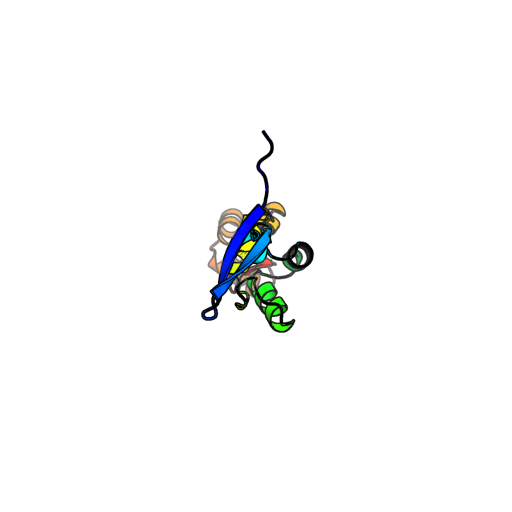 87.06 97 GLY A O 1
ATOM 777 N N . LEU A 1 98 ? 11.292 -8.843 -7.040 1.00 88.94 98 LEU A N 1
ATOM 778 C CA . LEU A 1 98 ? 10.946 -7.998 -8.182 1.00 88.94 98 LEU A CA 1
ATOM 779 C C . LEU A 1 98 ? 11.777 -6.711 -8.171 1.00 88.94 98 LEU A C 1
ATOM 781 O O . LEU A 1 98 ? 11.980 -6.075 -7.127 1.00 88.94 98 LEU A O 1
ATOM 785 N N . LEU A 1 99 ? 12.252 -6.329 -9.353 1.00 89.19 99 LEU A N 1
ATOM 786 C CA . LEU A 1 99 ? 13.172 -5.217 -9.559 1.00 89.19 99 LEU A CA 1
ATOM 787 C C . LEU A 1 99 ? 12.419 -3.958 -9.961 1.00 89.19 99 LEU A C 1
ATOM 789 O O . LEU A 1 99 ? 11.408 -4.005 -10.645 1.00 89.19 99 LEU A O 1
ATOM 793 N N . THR A 1 100 ? 12.932 -2.794 -9.586 1.00 89.56 100 THR A N 1
ATOM 794 C CA . THR A 1 100 ? 12.390 -1.559 -10.153 1.00 89.56 100 THR A CA 1
ATOM 795 C C . THR A 1 100 ? 12.726 -1.472 -11.644 1.00 89.56 100 THR A C 1
ATOM 797 O O . THR A 1 100 ? 13.687 -2.075 -12.124 1.00 89.56 100 THR A O 1
ATOM 800 N N . ILE A 1 101 ? 11.973 -0.658 -12.387 1.00 88.94 101 ILE A N 1
ATOM 801 C CA . ILE A 1 101 ? 12.277 -0.349 -13.796 1.00 88.94 101 ILE A CA 1
ATOM 802 C C . ILE A 1 101 ? 13.723 0.156 -13.954 1.00 88.94 101 ILE A C 1
ATOM 804 O O . ILE A 1 101 ? 14.389 -0.164 -14.936 1.00 88.94 101 ILE A O 1
ATOM 808 N N . GLU A 1 102 ? 14.218 0.926 -12.984 1.00 89.44 102 GLU A N 1
ATOM 809 C CA . GLU A 1 102 ? 15.584 1.454 -12.964 1.00 89.44 102 GLU A CA 1
ATOM 810 C C . GLU A 1 102 ? 16.637 0.362 -12.730 1.00 89.44 102 GLU A C 1
ATOM 812 O O . GLU A 1 102 ? 17.638 0.296 -13.447 1.00 89.44 102 GLU A O 1
ATOM 817 N N . GLU A 1 103 ? 16.404 -0.525 -11.766 1.00 91.50 103 GLU A N 1
ATOM 818 C CA . GLU A 1 103 ? 17.297 -1.654 -11.495 1.00 91.50 103 GLU A CA 1
ATOM 819 C C . GLU A 1 103 ? 17.326 -2.626 -12.678 1.00 91.50 103 GLU A C 1
ATOM 821 O O . GLU A 1 103 ? 18.398 -3.069 -13.084 1.00 91.50 103 GLU A O 1
ATOM 826 N N . MET A 1 104 ? 16.171 -2.895 -13.289 1.00 91.56 104 MET A N 1
ATOM 827 C CA . MET A 1 104 ? 16.063 -3.717 -14.493 1.00 91.56 104 MET A CA 1
ATOM 828 C C . MET A 1 104 ? 16.807 -3.082 -15.675 1.00 91.56 104 MET A C 1
ATOM 830 O O . MET A 1 104 ? 17.526 -3.768 -16.401 1.00 91.56 104 MET A O 1
ATOM 834 N N . ALA A 1 105 ? 16.675 -1.765 -15.856 1.00 92.88 105 ALA A N 1
ATOM 835 C CA . ALA A 1 105 ? 17.398 -1.025 -16.887 1.00 92.88 105 ALA A CA 1
ATOM 836 C C . ALA A 1 105 ? 18.917 -1.121 -16.685 1.00 92.88 105 ALA A C 1
ATOM 838 O O . ALA A 1 105 ? 19.653 -1.369 -17.638 1.00 92.88 105 ALA A O 1
ATOM 839 N N . THR A 1 106 ? 19.371 -1.003 -15.436 1.00 93.69 106 THR A N 1
ATOM 840 C CA . THR A 1 106 ? 20.783 -1.159 -15.066 1.00 93.69 106 THR A CA 1
ATOM 841 C C . THR A 1 106 ? 21.283 -2.576 -15.347 1.00 93.69 106 THR A C 1
ATOM 843 O O . THR A 1 106 ? 22.343 -2.738 -15.947 1.00 93.69 106 THR A O 1
ATOM 846 N N . LEU A 1 107 ? 20.506 -3.597 -14.970 1.00 92.00 107 LEU A N 1
ATOM 847 C CA . LEU A 1 107 ? 20.854 -5.009 -15.145 1.00 92.00 107 LEU A CA 1
ATOM 848 C C . LEU A 1 107 ? 20.938 -5.408 -16.623 1.00 92.00 107 LEU A C 1
ATOM 850 O O . LEU A 1 107 ? 21.831 -6.153 -17.012 1.00 92.00 107 LEU A O 1
ATOM 854 N N . LEU A 1 108 ? 20.026 -4.897 -17.452 1.00 91.50 108 LEU A N 1
ATOM 855 C CA . LEU A 1 108 ? 19.975 -5.181 -18.888 1.00 91.50 108 LEU A CA 1
ATOM 856 C C . LEU A 1 108 ? 20.789 -4.186 -19.729 1.00 91.50 108 LEU A C 1
ATOM 858 O O . LEU A 1 108 ? 20.725 -4.238 -20.957 1.00 91.50 108 LEU A O 1
ATOM 862 N N . HIS A 1 109 ? 21.532 -3.277 -19.087 1.00 93.00 109 HIS A N 1
ATOM 863 C CA . HIS A 1 109 ? 22.318 -2.220 -19.733 1.00 93.00 109 HIS A CA 1
ATOM 864 C C . HIS A 1 109 ? 21.521 -1.427 -20.784 1.00 93.00 109 HIS A C 1
ATOM 866 O O . HIS A 1 109 ? 22.008 -1.122 -21.873 1.00 93.00 109 HIS A O 1
ATOM 872 N N . THR A 1 110 ? 20.270 -1.104 -20.460 1.00 94.31 110 THR A N 1
ATOM 873 C CA . THR A 1 110 ? 19.333 -0.422 -21.356 1.00 94.31 110 THR A CA 1
ATOM 874 C C . THR A 1 110 ? 18.708 0.801 -20.685 1.00 94.31 110 THR A C 1
ATOM 876 O O . THR A 1 110 ? 19.017 1.137 -19.544 1.00 94.31 110 THR A O 1
ATOM 879 N N . SER A 1 111 ? 17.831 1.507 -21.398 1.00 93.50 111 SER A N 1
ATOM 880 C CA . SER A 1 111 ? 17.102 2.654 -20.850 1.00 93.50 111 SER A CA 1
ATOM 881 C C . SER A 1 111 ? 15.802 2.226 -20.162 1.00 93.50 111 SER A C 1
ATOM 883 O O . SER A 1 111 ? 15.141 1.277 -20.587 1.00 93.50 111 SER A O 1
ATOM 885 N N . GLN A 1 112 ? 15.371 2.982 -19.148 1.00 92.50 112 GLN A N 1
ATOM 886 C CA . GLN A 1 112 ? 14.066 2.787 -18.496 1.00 92.50 112 GLN A CA 1
ATOM 887 C C . GLN A 1 112 ? 12.901 2.846 -19.501 1.00 92.50 112 GLN A C 1
ATOM 889 O O . GLN A 1 112 ? 11.927 2.107 -19.376 1.00 92.50 112 GLN A O 1
ATOM 894 N N . THR A 1 113 ? 13.022 3.677 -20.542 1.00 93.44 113 THR A N 1
ATOM 895 C CA . THR A 1 113 ? 12.051 3.768 -21.640 1.00 93.44 113 THR A CA 1
ATOM 896 C C . THR A 1 113 ? 11.915 2.445 -22.391 1.00 93.44 113 THR A C 1
ATOM 898 O O . THR A 1 113 ? 10.804 2.056 -22.739 1.00 93.44 113 THR A O 1
ATOM 901 N N . MET A 1 114 ? 13.025 1.731 -22.606 1.00 93.50 114 MET A N 1
ATOM 902 C CA . MET A 1 114 ? 13.019 0.425 -23.269 1.00 93.50 114 MET A CA 1
ATOM 903 C C . MET A 1 114 ? 12.376 -0.650 -22.388 1.00 93.50 114 MET A C 1
ATOM 905 O O . MET A 1 114 ? 11.578 -1.442 -22.880 1.00 93.50 114 MET A O 1
ATOM 909 N N . ILE A 1 115 ? 12.649 -0.634 -21.079 1.00 92.94 115 ILE A N 1
ATOM 910 C CA . ILE A 1 115 ? 11.971 -1.511 -20.112 1.00 92.94 115 ILE A CA 1
ATOM 911 C C . ILE A 1 115 ? 10.461 -1.258 -20.122 1.00 92.94 115 ILE A C 1
ATOM 913 O O . ILE A 1 115 ? 9.673 -2.205 -20.158 1.00 92.94 115 ILE A O 1
ATOM 917 N N . TRP A 1 116 ? 10.041 0.014 -20.148 1.00 90.25 116 TRP A N 1
ATOM 918 C CA . TRP A 1 116 ? 8.624 0.346 -20.248 1.00 90.25 116 TRP A CA 1
ATOM 919 C C . TRP A 1 116 ? 8.030 -0.166 -21.568 1.00 90.25 116 TRP A C 1
ATOM 921 O O . TRP A 1 116 ? 7.025 -0.872 -21.559 1.00 90.25 116 TRP A O 1
ATOM 931 N N . TYR A 1 117 ? 8.690 0.089 -22.696 1.00 92.81 117 TYR A N 1
ATOM 932 C CA . TYR A 1 117 ? 8.272 -0.431 -23.996 1.00 92.81 117 TYR A CA 1
ATOM 933 C C . TYR A 1 117 ? 8.094 -1.961 -23.978 1.00 92.81 117 TYR A C 1
ATOM 935 O O . TYR A 1 117 ? 7.043 -2.471 -24.365 1.00 92.81 117 TYR A O 1
ATOM 943 N N . TRP A 1 118 ? 9.063 -2.705 -23.446 1.00 93.12 118 TRP A N 1
ATOM 944 C CA . TRP A 1 118 ? 8.977 -4.162 -23.323 1.00 93.12 118 TRP A CA 1
ATOM 945 C C . TRP A 1 118 ? 7.824 -4.628 -22.439 1.00 93.12 118 TRP A C 1
ATOM 947 O O . TRP A 1 118 ? 7.159 -5.603 -22.788 1.00 93.12 118 TRP A O 1
ATOM 957 N N . ARG A 1 119 ? 7.520 -3.918 -21.349 1.00 91.62 119 ARG A N 1
ATOM 958 C CA . ARG A 1 119 ? 6.328 -4.202 -20.542 1.00 91.62 119 ARG A CA 1
ATOM 959 C C . ARG A 1 119 ? 5.032 -3.908 -21.309 1.00 91.62 119 ARG A C 1
ATOM 961 O O . ARG A 1 119 ? 4.119 -4.725 -21.251 1.00 91.62 119 ARG A O 1
ATOM 968 N N . CYS A 1 120 ? 4.928 -2.793 -22.047 1.00 89.12 120 CYS A N 1
ATOM 969 C CA . CYS A 1 120 ? 3.757 -2.514 -22.903 1.00 89.12 120 CYS A CA 1
ATOM 970 C C . CYS A 1 120 ? 3.511 -3.630 -23.921 1.00 89.12 120 CYS A C 1
ATOM 972 O O . CYS A 1 120 ? 2.367 -3.963 -24.212 1.00 89.12 120 CYS A O 1
ATOM 974 N N . HIS A 1 121 ? 4.595 -4.178 -24.469 1.00 92.06 121 HIS A N 1
ATOM 975 C CA . HIS A 1 121 ? 4.570 -5.214 -25.494 1.00 92.06 121 HIS A CA 1
ATOM 976 C C . HIS A 1 121 ? 4.522 -6.644 -24.930 1.00 92.06 121 HIS A C 1
ATOM 978 O O . HIS A 1 121 ? 4.567 -7.596 -25.704 1.00 92.06 121 HIS A O 1
ATOM 984 N N . GLY A 1 122 ? 4.417 -6.812 -23.606 1.00 89.88 122 GLY A N 1
ATOM 985 C CA . GLY A 1 122 ? 4.293 -8.121 -22.955 1.00 89.88 122 GLY A CA 1
ATOM 986 C C . GLY A 1 122 ? 5.573 -8.963 -22.943 1.00 89.88 122 GLY A C 1
ATOM 987 O O . GLY A 1 122 ? 5.520 -10.141 -22.606 1.00 89.88 122 GLY A O 1
ATOM 988 N N . VAL A 1 123 ? 6.718 -8.373 -23.294 1.00 91.56 123 VAL A N 1
ATOM 989 C CA . VAL A 1 123 ? 8.033 -9.031 -23.231 1.00 91.56 123 VAL A CA 1
ATOM 990 C C . VAL A 1 123 ? 8.513 -9.137 -21.784 1.00 91.56 123 VAL A C 1
ATOM 992 O O . VAL A 1 123 ? 9.120 -10.134 -21.404 1.00 91.56 123 VAL A O 1
ATOM 995 N N . LEU A 1 124 ? 8.213 -8.122 -20.969 1.00 88.81 124 LEU A N 1
ATOM 996 C CA . LEU A 1 124 ? 8.438 -8.135 -19.527 1.00 88.81 124 LEU A CA 1
ATOM 997 C C . LEU A 1 124 ? 7.100 -8.113 -18.792 1.00 88.81 124 LEU A C 1
ATOM 999 O O . LEU A 1 124 ? 6.216 -7.314 -19.109 1.00 88.81 124 LEU A O 1
ATOM 1003 N N . GLN A 1 125 ? 6.966 -8.971 -17.786 1.00 87.50 125 GLN A N 1
ATOM 1004 C CA . GLN A 1 125 ? 5.858 -8.909 -16.840 1.00 87.50 125 GLN A CA 1
ATOM 1005 C C . GLN A 1 125 ? 6.218 -7.939 -15.718 1.00 87.50 125 GLN A C 1
ATOM 1007 O O . GLN A 1 125 ? 7.367 -7.896 -15.289 1.00 87.50 125 GLN A O 1
ATOM 1012 N N . GLY A 1 126 ? 5.244 -7.145 -15.278 1.00 87.19 126 GLY A N 1
ATOM 1013 C CA . GLY A 1 126 ? 5.429 -6.220 -14.166 1.00 87.19 126 GLY A CA 1
ATOM 1014 C C . GLY A 1 126 ? 4.192 -6.172 -13.284 1.00 87.19 126 GLY A C 1
ATOM 1015 O O . GLY A 1 126 ? 3.074 -6.008 -13.787 1.00 87.19 126 GLY A O 1
ATOM 1016 N N . GLU A 1 127 ? 4.416 -6.281 -11.984 1.00 87.38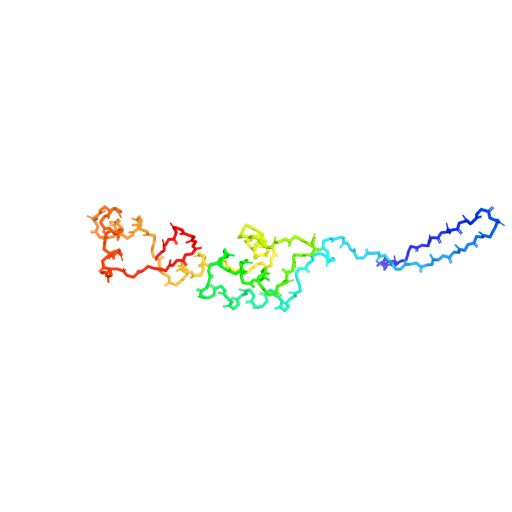 127 GLU A N 1
ATOM 1017 C CA . GLU A 1 127 ? 3.407 -6.290 -10.938 1.00 87.38 127 GLU A CA 1
ATOM 1018 C C . GLU A 1 127 ? 3.090 -4.866 -10.493 1.00 87.38 127 GLU A C 1
ATOM 1020 O O . GLU A 1 127 ? 3.961 -4.083 -10.105 1.00 87.38 127 GLU A O 1
ATOM 1025 N N . ALA A 1 128 ? 1.808 -4.511 -10.539 1.00 84.88 128 ALA A N 1
ATOM 1026 C CA . ALA A 1 128 ? 1.355 -3.203 -10.094 1.00 84.88 128 ALA A CA 1
ATOM 1027 C C . ALA A 1 128 ? 1.390 -3.131 -8.568 1.00 84.88 128 ALA A C 1
ATOM 1029 O O . ALA A 1 128 ? 0.837 -4.003 -7.905 1.00 84.88 128 ALA A O 1
ATOM 1030 N N . TYR A 1 129 ? 1.956 -2.068 -8.003 1.00 83.44 129 TYR A N 1
ATOM 1031 C CA . TYR A 1 129 ? 1.801 -1.737 -6.579 1.00 83.44 129 TYR A CA 1
ATOM 1032 C C . TYR A 1 129 ? 1.136 -0.373 -6.354 1.00 83.44 129 TYR A C 1
ATOM 1034 O O . TYR A 1 129 ? 0.904 0.029 -5.221 1.00 83.44 129 TYR A O 1
ATOM 1042 N N . GLY A 1 130 ? 0.776 0.324 -7.433 1.00 82.94 130 GLY A N 1
ATOM 1043 C CA . GLY A 1 130 ? 0.006 1.562 -7.407 1.00 82.94 130 GLY A CA 1
ATOM 1044 C C . GLY A 1 130 ? -0.502 1.930 -8.802 1.00 82.94 130 GLY A C 1
ATOM 1045 O O . GLY A 1 130 ? -0.159 1.284 -9.788 1.00 82.94 130 GLY A O 1
ATOM 1046 N N . ALA A 1 131 ? -1.289 3.006 -8.905 1.00 71.69 131 ALA A N 1
ATOM 1047 C CA . ALA A 1 131 ? -2.015 3.371 -10.132 1.00 71.69 131 ALA A CA 1
ATOM 1048 C C . ALA A 1 131 ? -1.129 3.573 -11.382 1.00 71.69 131 ALA A C 1
ATOM 1050 O O . ALA A 1 131 ? -1.620 3.495 -12.505 1.00 71.69 131 ALA A O 1
ATOM 1051 N N . ARG A 1 132 ? 0.169 3.856 -11.204 1.00 75.69 132 ARG A N 1
ATOM 1052 C CA . ARG A 1 132 ? 1.164 4.008 -12.287 1.00 75.69 132 ARG A CA 1
ATOM 1053 C C . ARG A 1 132 ? 2.548 3.525 -11.848 1.00 75.69 132 ARG A C 1
ATOM 1055 O O . ARG A 1 132 ? 3.560 4.101 -12.234 1.00 75.69 132 ARG A O 1
ATOM 1062 N N . GLN A 1 133 ? 2.579 2.543 -10.957 1.00 82.12 133 GLN A N 1
ATOM 1063 C CA . GLN A 1 133 ? 3.788 2.108 -10.273 1.00 82.12 133 GLN A CA 1
ATOM 1064 C C . GLN A 1 133 ? 3.914 0.591 -10.378 1.00 82.12 133 GLN A C 1
ATOM 1066 O O . GLN A 1 133 ? 2.995 -0.130 -9.982 1.00 82.12 133 GLN A O 1
ATOM 1071 N N . PHE A 1 134 ? 5.038 0.136 -10.932 1.00 84.31 134 PHE A N 1
ATOM 1072 C CA . PHE A 1 134 ? 5.289 -1.263 -11.269 1.00 84.31 134 PHE A CA 1
ATOM 1073 C C . PHE A 1 134 ? 6.676 -1.692 -10.790 1.00 84.31 134 PHE A C 1
ATOM 1075 O O . PHE A 1 134 ? 7.614 -0.887 -10.821 1.00 84.31 134 PHE A O 1
ATOM 1082 N N . LEU A 1 135 ? 6.765 -2.948 -10.360 1.00 84.69 135 LEU A N 1
ATOM 1083 C CA . LEU A 1 135 ? 7.999 -3.713 -10.169 1.00 84.69 135 LEU A CA 1
ATOM 1084 C C . LEU A 1 135 ? 8.011 -4.897 -11.144 1.00 84.69 135 LEU A C 1
ATOM 1086 O O . LEU A 1 135 ? 6.910 -5.251 -11.617 1.00 84.69 135 LEU A O 1
#

Secondary structure (DSSP, 8-state):
-----EEEEEEEPTTS-EEEEEEEPPPPHHHHTSPPHHHHHHHHHHTTTS-HHHHHHHHHHTT---TTSPPP-HHHHHHHHHHHTPPPHHHHHHHTTPPPHHHHHHHTTS-HHHHHHHHHTTSS---EEETTEE-

Foldseek 3Di:
DDDDFWDWDWDADPVGDIDIDIDGDPDPPVVLQQDDVVLVVVLLVCQVADALQVSLVVCVVVVHAGSVRHRDHSVNSVVNCVVVVHDGSVRVCVVVVDDFLVRVCVVVVHDSVVSVVCCVVVVDPWGDNDPPGTD

pLDDT: mean 73.78, std 17.93, range [33.09, 94.31]